Protein AF-A0A3M0KF90-F1 (afdb_monomer)

Solvent-accessible surface area (backbone atoms only — not comparable to full-atom values): 7323 Å² total; per-residue (Å²): 137,92,39,72,21,86,78,86,76,85,88,83,77,92,69,74,86,87,75,66,93,68,66,64,94,63,69,79,81,60,86,74,76,97,64,81,86,82,83,75,83,78,68,97,64,87,45,68,47,76,70,60,92,71,56,76,87,48,50,62,62,45,52,51,51,52,51,53,34,38,57,61,64,78,44,65,93,37,92,44,82,42,25,60,25,64,46,78,43,75,46,95,87,71,48,78,39,87,39,70,53,54,66,80,74,72,110

Radius of gyration: 15.98 Å; Cα contacts (8 Å, |Δi|>4): 103; chains: 1; bounding box: 30×37×44 Å

Organism: NCBI:txid333673

Foldseek 3Di:
DFAFDDDDDDDDDPDDPPPDPQADPCCPPDPDDPDPDDDDPAFPDAADDDADDDDPVQPVLVVVVVVVCVSNVVTDGDDDSHHWYWDWDQDPVRDIDTDTDCPVVVD

Mean predicted aligned error: 12.97 Å

Sequence (107 aa):
MWAFGIAAVEAEGIKKLNSLPGLSENPSAVGLLKVEEQRVPVATSTVHRRQYWTNRDAVIPIHKMICELETQGVVSKTHSPFNSPIWPVRKSDGKWRLTVDYRALNE

pLDDT: mean 74.22, std 20.45, range [32.28, 93.31]

Secondary structure (DSSP, 8-state):
----PPPP---S----GGG-TT--S-TTTTT----PPPPPPPPSS--BPPPPPPPHHHHHHHHHHHHHHHHTTSS-----S-B--B--EE-TTS-EE--B--TTT--

Structure (mmCIF, N/CA/C/O backbone):
data_AF-A0A3M0KF90-F1
#
_entry.id   AF-A0A3M0KF90-F1
#
loop_
_atom_site.group_PDB
_atom_site.id
_atom_site.type_symbol
_atom_site.label_atom_id
_atom_site.label_alt_id
_atom_site.label_comp_id
_atom_site.label_asym_id
_atom_site.label_entity_id
_atom_site.label_seq_id
_atom_site.pdbx_PDB_ins_code
_atom_site.Cartn_x
_atom_site.Cartn_y
_atom_site.Cartn_z
_atom_site.occupancy
_atom_site.B_iso_or_equiv
_atom_site.auth_seq_id
_atom_site.auth_comp_id
_atom_site.auth_asym_id
_atom_site.auth_atom_id
_atom_site.pdbx_PDB_model_num
ATOM 1 N N . MET A 1 1 ? 10.152 -3.749 13.551 1.00 33.03 1 MET A N 1
ATOM 2 C CA . MET A 1 1 ? 9.376 -4.363 12.451 1.00 33.03 1 MET A CA 1
ATOM 3 C C . MET A 1 1 ? 8.151 -3.478 12.273 1.00 33.03 1 MET A C 1
ATOM 5 O O . MET A 1 1 ? 7.382 -3.384 13.215 1.00 33.03 1 MET A O 1
ATOM 9 N N . TRP A 1 2 ? 8.065 -2.690 11.198 1.00 32.28 2 T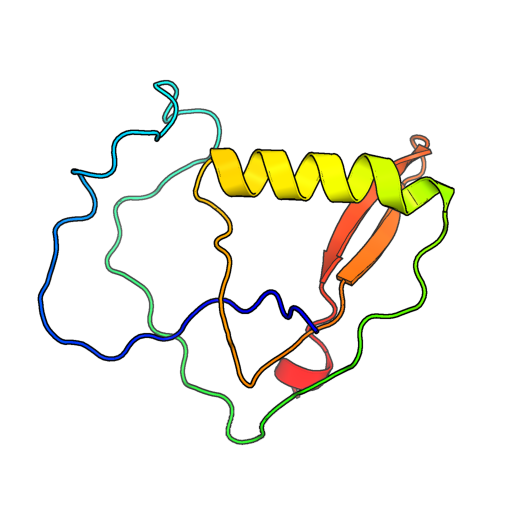RP A N 1
ATOM 10 C CA . TRP A 1 2 ? 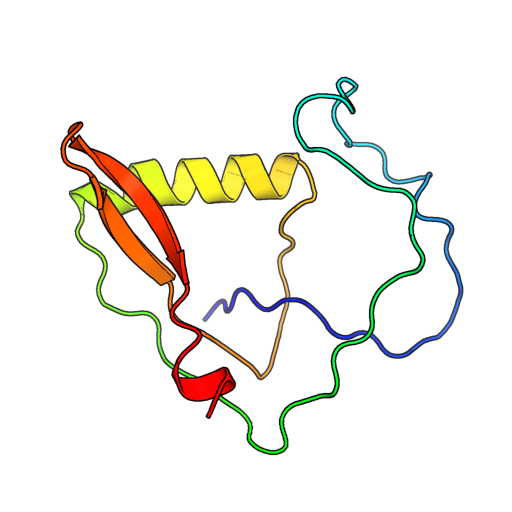7.015 -1.670 11.051 1.00 32.28 2 TRP A CA 1
ATOM 11 C C . TRP A 1 2 ? 5.760 -2.260 10.399 1.00 32.28 2 TRP A C 1
ATOM 13 O O . TRP A 1 2 ? 5.863 -2.949 9.386 1.00 32.28 2 TRP A O 1
ATOM 23 N N . ALA A 1 3 ? 4.606 -1.995 11.009 1.00 33.31 3 ALA A N 1
ATOM 24 C CA . ALA A 1 3 ? 3.273 -2.343 10.532 1.00 33.31 3 ALA A CA 1
ATOM 25 C C . ALA A 1 3 ? 2.557 -1.044 10.142 1.00 33.31 3 ALA A C 1
ATOM 27 O O . ALA A 1 3 ? 2.609 -0.072 10.891 1.00 33.31 3 ALA A O 1
ATOM 28 N N . PHE A 1 4 ? 1.912 -1.007 8.978 1.00 34.44 4 PHE A N 1
ATOM 29 C CA . PHE A 1 4 ? 1.046 0.109 8.596 1.00 34.44 4 PHE A CA 1
ATOM 30 C C . PHE A 1 4 ? -0.384 -0.269 8.990 1.00 34.44 4 PHE A C 1
ATOM 32 O O . PHE A 1 4 ? -1.048 -1.016 8.276 1.00 34.44 4 PHE A O 1
ATOM 39 N N . GLY A 1 5 ? -0.836 0.190 10.157 1.00 37.66 5 GLY A N 1
ATOM 40 C CA . GLY A 1 5 ? -2.236 0.091 10.575 1.00 37.66 5 GLY A CA 1
ATOM 41 C C . GLY A 1 5 ? -2.957 1.431 10.420 1.00 37.66 5 GLY A C 1
ATOM 42 O O . GLY A 1 5 ? -2.347 2.485 10.578 1.00 37.66 5 GLY A O 1
ATOM 43 N N . ILE A 1 6 ? -4.262 1.416 10.163 1.00 38.47 6 ILE A N 1
ATOM 44 C CA . ILE A 1 6 ? -5.113 2.573 10.470 1.00 38.47 6 ILE A CA 1
ATOM 45 C C . ILE A 1 6 ? -5.240 2.609 11.999 1.00 38.47 6 ILE A C 1
ATOM 47 O O . ILE A 1 6 ? -5.618 1.607 12.608 1.00 38.47 6 ILE A O 1
ATOM 51 N N . ALA A 1 7 ? -4.829 3.711 12.631 1.00 34.31 7 ALA A N 1
ATOM 52 C CA . ALA A 1 7 ? -4.910 3.858 14.081 1.00 34.31 7 ALA A CA 1
ATOM 53 C C . ALA A 1 7 ? -6.372 4.035 14.507 1.00 34.31 7 ALA A C 1
ATOM 55 O O . ALA A 1 7 ? -7.019 4.992 14.097 1.00 34.31 7 ALA A O 1
ATOM 56 N N . ALA A 1 8 ? -6.863 3.142 15.365 1.00 36.38 8 ALA A N 1
ATOM 57 C CA . ALA A 1 8 ? -7.960 3.467 16.263 1.00 36.38 8 ALA A CA 1
ATOM 58 C C . ALA A 1 8 ? -7.368 4.255 17.439 1.00 36.38 8 ALA A C 1
ATOM 60 O O . ALA A 1 8 ? -6.466 3.757 18.117 1.00 36.38 8 ALA A O 1
ATOM 61 N N . VAL A 1 9 ? -7.851 5.476 17.669 1.00 40.59 9 VAL A N 1
ATOM 62 C CA . VAL A 1 9 ? -7.607 6.206 18.914 1.00 40.59 9 VAL A CA 1
ATOM 63 C C . VAL A 1 9 ? -8.960 6.463 19.575 1.00 40.59 9 VAL A C 1
ATOM 65 O O . VAL A 1 9 ? -9.837 7.114 19.008 1.00 40.59 9 VAL A O 1
ATOM 68 N N . GLU A 1 10 ? -9.159 5.878 20.758 1.00 33.97 10 GLU A N 1
ATOM 69 C CA . GLU A 1 10 ? -10.200 6.324 21.679 1.00 33.97 10 GLU A CA 1
ATOM 70 C C . GLU A 1 10 ? -9.763 7.627 22.352 1.00 33.97 10 GLU A C 1
ATOM 72 O O . GLU A 1 10 ? -8.581 7.955 22.443 1.00 33.97 10 GLU A O 1
ATOM 77 N N . ALA A 1 11 ? -10.768 8.415 22.714 1.00 55.97 11 ALA A N 1
ATOM 78 C CA . ALA A 1 11 ? -10.721 9.861 22.775 1.00 55.97 11 ALA A CA 1
ATOM 79 C C . ALA A 1 11 ? -10.152 10.412 24.081 1.00 55.97 11 ALA A C 1
ATOM 81 O O . ALA A 1 11 ? -10.676 10.092 25.137 1.00 55.97 11 ALA A O 1
ATOM 82 N N . GLU A 1 12 ? -9.256 11.395 23.967 1.00 41.41 12 GLU A N 1
ATOM 83 C CA . GLU A 1 12 ? -9.274 12.595 24.808 1.00 41.41 12 GLU A CA 1
ATOM 84 C C . GLU A 1 12 ? -8.841 13.813 23.972 1.00 41.41 12 GLU A C 1
ATOM 86 O O . GLU A 1 12 ? -7.699 13.925 23.528 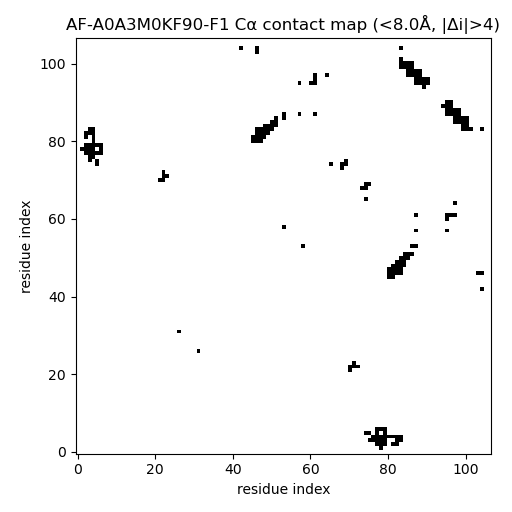1.00 41.41 12 GLU A O 1
ATOM 91 N N . GLY A 1 13 ? -9.780 14.736 23.744 1.00 37.19 13 GLY A N 1
ATOM 92 C CA . GLY A 1 13 ? -9.517 16.049 23.151 1.00 37.19 13 GLY A CA 1
ATOM 93 C C . GLY A 1 13 ? -9.780 16.138 21.648 1.00 37.19 13 GLY A C 1
ATOM 94 O O . GLY A 1 13 ? -8.925 15.831 20.822 1.00 37.19 13 GLY A O 1
ATOM 95 N N . ILE A 1 14 ? -10.953 16.663 21.287 1.00 45.62 14 ILE A N 1
ATOM 96 C CA . ILE A 1 14 ? -11.292 17.079 19.921 1.00 45.62 14 ILE A CA 1
ATOM 97 C C . ILE A 1 14 ? -10.318 18.189 19.501 1.00 45.62 14 ILE A C 1
ATOM 99 O O . ILE A 1 14 ? -10.520 19.367 19.802 1.00 45.62 14 IL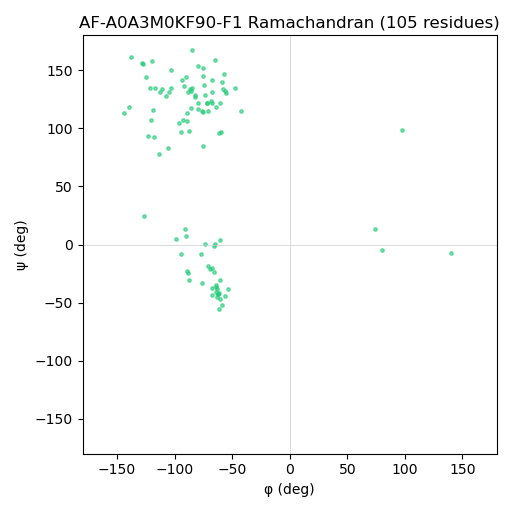E A O 1
ATOM 103 N N . LYS A 1 15 ? -9.246 17.829 18.794 1.00 46.88 15 LYS A N 1
ATOM 104 C CA . LYS A 1 15 ? -8.440 18.787 18.038 1.00 46.88 15 LYS A CA 1
ATOM 105 C C . LYS A 1 15 ? -8.978 18.822 16.617 1.00 46.88 15 LYS A C 1
ATOM 107 O O . LYS A 1 15 ? -8.815 17.890 15.840 1.00 46.88 15 LYS A O 1
ATOM 112 N N . LYS A 1 16 ? -9.659 19.926 16.318 1.00 43.59 16 LYS A N 1
ATOM 113 C CA . LYS A 1 16 ? -10.125 20.338 14.992 1.00 43.59 16 LYS A CA 1
ATOM 114 C C . LYS A 1 16 ? -9.011 20.062 13.966 1.00 43.59 16 LYS A C 1
ATOM 116 O O . LYS A 1 16 ? -7.963 20.695 14.037 1.00 43.59 16 LYS A O 1
ATOM 121 N N . LEU A 1 17 ? -9.244 19.151 13.017 1.00 48.34 17 LEU A N 1
ATOM 122 C CA . LEU A 1 17 ? -8.276 18.669 12.006 1.00 48.34 17 LEU A CA 1
ATOM 123 C C . LEU A 1 17 ? -7.723 19.755 11.053 1.00 48.34 17 LEU A C 1
ATOM 125 O O . LEU A 1 17 ? -6.946 19.467 10.150 1.00 48.34 17 LEU A O 1
ATOM 129 N N . ASN A 1 18 ? -8.082 21.021 11.261 1.00 44.03 18 ASN A N 1
ATOM 130 C CA . ASN A 1 18 ? -7.784 22.138 10.368 1.00 44.03 18 ASN A CA 1
ATOM 131 C C . ASN A 1 18 ? -6.461 22.860 10.695 1.00 44.03 18 ASN A C 1
ATOM 133 O O . ASN A 1 18 ? -6.263 23.974 10.220 1.00 44.03 18 ASN A O 1
ATOM 137 N N . SER A 1 19 ? -5.581 22.295 11.530 1.00 42.50 19 SER A N 1
ATOM 138 C CA . SER A 1 19 ? -4.338 22.966 11.957 1.00 42.50 19 SER A CA 1
ATOM 139 C C . SER A 1 19 ? -3.059 22.151 11.735 1.00 42.50 19 SER A C 1
ATOM 141 O O . SER A 1 19 ? -2.080 22.364 12.449 1.00 42.50 19 SER A O 1
ATOM 143 N N . LEU A 1 20 ? -3.046 21.204 10.792 1.00 47.00 20 LEU A N 1
ATOM 144 C CA . LEU A 1 20 ? -1.821 20.491 10.413 1.00 47.00 20 LEU A CA 1
ATOM 145 C C . LEU A 1 20 ? -1.100 21.257 9.286 1.00 47.00 20 LEU A C 1
ATOM 147 O O . LEU A 1 20 ? -1.639 21.336 8.179 1.00 47.00 20 LEU A O 1
ATOM 151 N N . PRO A 1 21 ? 0.097 21.831 9.523 1.00 40.88 21 PRO A N 1
ATOM 152 C CA . PRO A 1 21 ? 0.872 22.470 8.470 1.00 40.88 21 PRO A CA 1
ATOM 153 C C . PRO A 1 21 ? 1.527 21.373 7.622 1.00 40.88 21 PRO A C 1
ATOM 155 O O . PRO A 1 21 ? 2.347 20.605 8.121 1.00 40.88 21 PRO A O 1
ATOM 158 N N . GLY A 1 22 ? 1.127 21.268 6.354 1.00 44.47 22 GLY A N 1
ATOM 159 C CA . GLY A 1 22 ? 1.662 20.271 5.418 1.00 44.47 22 GLY A CA 1
ATOM 160 C C . GLY A 1 22 ? 0.633 19.636 4.482 1.00 44.47 22 GLY A C 1
ATOM 161 O O . GLY A 1 22 ? 1.028 18.936 3.555 1.00 44.47 22 GLY A O 1
ATOM 162 N N . LEU A 1 23 ? -0.667 19.896 4.671 1.00 43.81 23 LEU A N 1
ATOM 163 C CA . LEU A 1 23 ? -1.677 19.512 3.683 1.00 43.81 23 LEU A CA 1
ATOM 164 C C . LEU A 1 23 ? -1.484 20.343 2.406 1.00 43.81 23 LEU A C 1
ATOM 166 O O . LEU A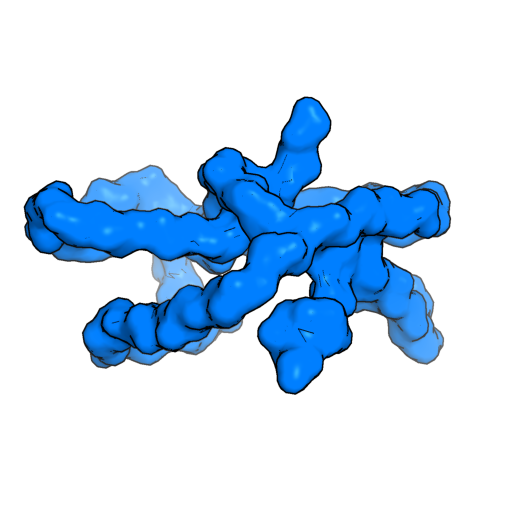 1 23 ? -1.523 21.570 2.443 1.00 43.81 23 LEU A O 1
ATOM 170 N N . SER A 1 24 ? -1.264 19.659 1.284 1.00 47.59 24 SER A N 1
ATOM 171 C CA . SER A 1 24 ? -1.162 20.250 -0.053 1.00 47.59 24 SER A CA 1
ATOM 172 C C . SER A 1 24 ? -2.303 21.239 -0.333 1.00 47.59 24 SER A C 1
ATOM 174 O O . SER A 1 24 ? -3.471 20.928 -0.106 1.00 47.59 24 SER A O 1
ATOM 176 N N . GLU A 1 25 ? -1.969 22.406 -0.894 1.00 49.34 25 GLU A N 1
ATOM 177 C CA . GLU A 1 25 ? -2.905 23.495 -1.230 1.00 49.34 25 GLU A CA 1
ATOM 178 C C . GLU A 1 25 ? -3.940 23.142 -2.319 1.00 49.34 25 GLU A C 1
ATOM 180 O O . GLU A 1 25 ? -4.786 23.966 -2.657 1.00 49.34 25 GLU A O 1
ATOM 185 N N . ASN A 1 26 ? -3.921 21.916 -2.857 1.00 48.75 26 ASN A N 1
ATOM 186 C CA . ASN A 1 26 ? -4.914 21.420 -3.809 1.00 48.75 26 ASN A CA 1
ATOM 187 C C . ASN A 1 26 ? -5.877 20.416 -3.143 1.00 48.75 26 ASN A C 1
ATOM 189 O O . ASN A 1 26 ? -5.726 19.206 -3.331 1.00 48.75 26 ASN A O 1
ATOM 193 N N . PRO A 1 27 ? -6.931 20.877 -2.438 1.00 49.09 27 PRO A N 1
ATOM 194 C CA . PRO A 1 27 ? -7.948 20.007 -1.833 1.00 49.09 27 PRO A CA 1
ATOM 195 C C . PRO A 1 27 ? -8.811 19.238 -2.858 1.00 49.09 27 PRO A C 1
ATOM 197 O O . PRO A 1 27 ? -9.690 18.477 -2.469 1.00 49.09 27 PRO A O 1
ATOM 200 N N . SER A 1 28 ? -8.592 19.434 -4.166 1.00 53.19 28 SER A N 1
ATOM 201 C CA . SER A 1 28 ? -9.409 18.881 -5.258 1.00 53.19 28 SER A CA 1
ATOM 202 C C . SER A 1 28 ? -8.900 17.558 -5.858 1.00 53.19 28 SER A C 1
ATOM 204 O O . SER A 1 28 ? -9.602 16.984 -6.689 1.00 53.19 28 SER A O 1
ATOM 206 N N . ALA A 1 29 ? -7.704 17.066 -5.511 1.00 53.06 29 ALA A N 1
ATOM 207 C CA . ALA A 1 29 ? -7.159 15.840 -6.124 1.00 53.06 29 ALA A CA 1
ATOM 208 C C . ALA A 1 29 ? -7.589 14.548 -5.403 1.00 53.06 29 ALA A C 1
ATOM 210 O O . ALA A 1 29 ? -7.743 13.502 -6.032 1.00 53.06 29 ALA A O 1
ATOM 211 N N . VAL A 1 30 ? -7.814 14.629 -4.092 1.00 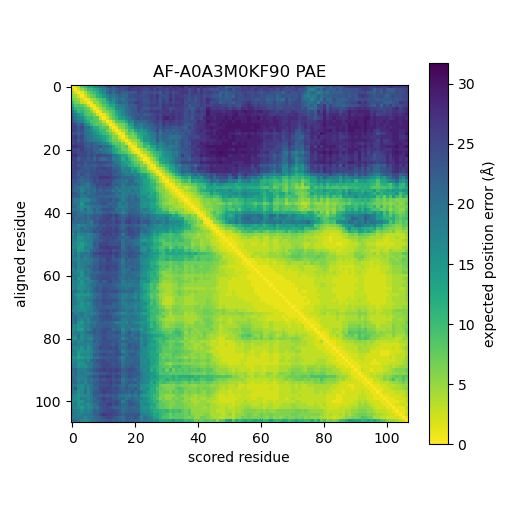59.53 30 VAL A N 1
ATOM 212 C CA . VAL A 1 30 ? -8.322 13.539 -3.254 1.00 59.53 30 VAL A CA 1
ATOM 213 C C . VAL A 1 30 ? -9.618 14.058 -2.658 1.00 59.53 30 VAL A C 1
ATOM 215 O O . VAL A 1 30 ? -9.588 14.979 -1.851 1.00 59.53 30 VAL A O 1
ATOM 218 N N . GLY A 1 31 ? -10.763 13.559 -3.127 1.00 69.69 31 GLY A N 1
ATOM 219 C CA . GLY A 1 31 ? -12.072 14.064 -2.712 1.00 69.69 31 GLY A CA 1
ATOM 220 C C . GLY A 1 31 ? -12.273 13.915 -1.205 1.00 69.69 31 GLY A C 1
ATOM 221 O O . GLY A 1 31 ? -12.642 12.843 -0.735 1.00 69.69 31 GLY A O 1
ATOM 222 N N . LEU A 1 32 ? -12.021 14.981 -0.446 1.00 74.06 32 LEU A N 1
ATOM 223 C CA . LEU A 1 32 ? -12.231 15.005 0.995 1.00 74.06 32 LEU A CA 1
ATOM 224 C C . LEU A 1 32 ? -13.660 15.468 1.280 1.00 74.06 32 LEU A C 1
ATOM 226 O O . LEU A 1 32 ? -13.983 16.651 1.149 1.00 74.06 32 LEU A O 1
ATOM 230 N N . LEU A 1 33 ? -14.518 14.537 1.692 1.00 77.19 33 LEU A N 1
ATOM 231 C CA . LEU A 1 33 ? -15.840 14.878 2.203 1.00 77.19 33 LEU A CA 1
ATOM 232 C C . LEU A 1 33 ? -15.725 15.266 3.681 1.00 77.19 33 LEU A C 1
ATOM 234 O O . LEU A 1 33 ? -15.194 14.509 4.491 1.00 77.19 33 LEU A O 1
ATOM 238 N N . LYS A 1 34 ? -16.243 16.444 4.043 1.00 76.38 34 LYS A N 1
ATOM 239 C CA . LYS A 1 34 ? -16.341 16.886 5.441 1.00 76.38 34 LYS A CA 1
ATOM 240 C C . LYS A 1 34 ? -17.494 16.146 6.128 1.00 76.38 34 LYS A C 1
ATOM 242 O O . LYS A 1 34 ? -18.610 16.655 6.166 1.00 76.38 34 LYS A O 1
ATOM 247 N N . VAL A 1 35 ? -17.223 14.944 6.626 1.00 78.69 35 VAL A N 1
ATOM 248 C CA . VAL A 1 35 ? -18.138 14.117 7.429 1.00 78.69 35 VAL A CA 1
ATOM 249 C C . VAL A 1 35 ? -17.518 13.852 8.804 1.00 78.69 35 VAL A C 1
ATOM 251 O O . VAL A 1 35 ? -16.303 13.986 8.964 1.00 78.69 35 VAL A O 1
ATOM 254 N N . GLU A 1 36 ? -18.342 13.532 9.804 1.00 79.62 36 GLU A N 1
ATOM 255 C CA . GLU A 1 36 ? -17.839 13.061 11.099 1.00 79.62 36 GLU A CA 1
ATOM 256 C C . GLU A 1 36 ? -16.968 11.811 10.927 1.00 79.62 36 GLU A C 1
ATOM 258 O O . GLU A 1 36 ? -17.190 10.992 10.033 1.00 79.62 36 GLU A O 1
ATOM 263 N N . GLU A 1 37 ? -15.959 11.676 11.787 1.00 82.06 37 GLU A N 1
ATOM 264 C CA . GLU A 1 37 ? -15.036 10.546 11.754 1.00 82.06 37 GLU A CA 1
ATOM 265 C C . GLU A 1 37 ? -15.786 9.226 11.970 1.00 82.06 37 GLU A C 1
ATOM 267 O O . GLU A 1 37 ? -16.443 9.013 12.991 1.00 82.06 37 GLU A O 1
ATOM 272 N N . GLN A 1 38 ? -15.672 8.320 11.001 1.00 82.38 38 GLN A N 1
ATOM 273 C CA . GLN A 1 38 ? -16.327 7.024 11.068 1.00 82.38 38 GLN A CA 1
ATOM 274 C C . GLN A 1 38 ? -15.532 6.064 11.959 1.00 82.38 38 GLN A C 1
ATOM 276 O O . GLN A 1 38 ? -14.426 5.648 11.617 1.00 82.38 38 GLN A O 1
ATOM 281 N N . ARG A 1 39 ? -16.140 5.637 13.070 1.00 80.50 39 ARG A N 1
ATOM 282 C CA . ARG A 1 39 ? -15.619 4.546 13.904 1.00 80.50 39 ARG A CA 1
ATOM 283 C C . ARG A 1 39 ? -16.098 3.204 13.363 1.00 80.50 39 ARG A C 1
ATOM 285 O O . ARG A 1 39 ? -17.296 2.932 13.342 1.00 80.50 39 ARG A O 1
ATOM 292 N N . VAL A 1 40 ? -15.165 2.361 12.935 1.00 79.19 40 VAL A N 1
ATOM 293 C CA . VAL A 1 40 ? -15.463 0.979 12.538 1.00 79.19 40 VAL A CA 1
ATOM 294 C C . VAL A 1 40 ? -15.440 0.096 13.794 1.00 79.19 40 VAL A C 1
ATOM 296 O O . VAL A 1 40 ? -14.492 0.214 14.575 1.00 79.19 40 VAL A O 1
ATOM 299 N N . PRO A 1 41 ? -16.444 -0.774 14.023 1.00 78.81 41 PRO A N 1
ATOM 300 C CA . PRO A 1 41 ? -16.415 -1.730 15.126 1.00 78.81 41 PRO A CA 1
ATOM 301 C C . PRO A 1 41 ? -15.147 -2.586 15.064 1.00 78.81 41 PRO A C 1
ATOM 303 O O . PRO A 1 41 ? -14.804 -3.119 14.009 1.00 78.81 41 PRO A O 1
ATOM 306 N N . VAL A 1 42 ? -14.435 -2.700 16.185 1.00 70.69 42 VAL A N 1
ATOM 307 C CA . VAL A 1 42 ? -13.187 -3.469 16.244 1.00 70.69 42 VAL A CA 1
ATOM 308 C C . VAL A 1 42 ? -13.501 -4.955 16.067 1.00 70.69 42 VAL A C 1
ATOM 310 O O . VAL A 1 42 ? -14.386 -5.488 16.737 1.00 70.69 42 VAL A O 1
ATOM 313 N N . ALA A 1 43 ? -12.770 -5.623 15.171 1.00 69.25 43 ALA A N 1
ATOM 314 C CA . ALA A 1 43 ? -12.894 -7.062 14.963 1.00 69.25 43 ALA A CA 1
ATOM 315 C C . ALA A 1 43 ? -12.608 -7.828 16.267 1.00 69.25 43 ALA A C 1
ATOM 317 O O . ALA A 1 43 ? -11.684 -7.494 17.010 1.00 69.25 43 ALA A O 1
ATOM 318 N N . THR A 1 44 ? -13.384 -8.880 16.540 1.00 68.00 44 THR A N 1
ATOM 319 C CA . THR A 1 44 ? -13.262 -9.686 17.770 1.00 68.00 44 THR A CA 1
ATOM 320 C C . THR A 1 44 ? -11.947 -10.474 17.835 1.00 68.00 44 THR A C 1
ATOM 322 O O . THR A 1 44 ? -11.519 -10.870 18.917 1.00 68.00 44 THR A O 1
ATOM 325 N N . SER A 1 45 ? -11.284 -10.691 16.695 1.00 74.00 45 SER A N 1
ATOM 326 C CA . SER A 1 45 ? -10.007 -11.399 16.605 1.00 74.00 45 SER A CA 1
ATOM 327 C C . SER A 1 45 ? -8.890 -10.486 16.084 1.00 74.00 45 SER A C 1
ATOM 329 O O . SER A 1 45 ? -9.048 -9.742 15.115 1.00 74.00 45 SER A O 1
ATOM 331 N N . THR A 1 46 ? -7.725 -10.531 16.738 1.00 77.44 46 THR A N 1
ATOM 332 C CA . THR A 1 46 ? -6.545 -9.776 16.298 1.00 77.44 46 THR A CA 1
ATOM 333 C C . THR A 1 46 ? -5.917 -10.448 15.083 1.00 77.44 46 THR A C 1
ATOM 335 O O . THR A 1 46 ? -5.351 -11.538 15.180 1.00 77.44 46 THR A O 1
ATOM 338 N N . VAL A 1 47 ? -5.947 -9.769 13.938 1.00 80.94 47 VAL A N 1
ATOM 339 C CA . VAL A 1 47 ? -5.309 -10.237 12.702 1.00 80.94 47 VAL A CA 1
ATOM 340 C C . VAL A 1 47 ? -3.928 -9.605 12.569 1.00 80.94 47 VAL A C 1
ATOM 342 O O . VAL A 1 47 ? -3.794 -8.436 12.206 1.00 80.94 47 VAL A O 1
ATOM 345 N N . HIS A 1 48 ? -2.885 -10.390 12.838 1.00 87.25 48 HIS A N 1
ATOM 346 C CA . HIS A 1 48 ? -1.496 -9.980 12.638 1.00 87.25 48 HIS A CA 1
ATOM 347 C C . HIS A 1 48 ? -0.808 -10.883 11.610 1.00 87.25 48 HIS A C 1
ATOM 349 O O . HIS A 1 48 ? -0.273 -11.947 11.930 1.00 87.25 48 HIS A O 1
ATOM 355 N N . ARG A 1 49 ? -0.831 -10.472 10.341 1.00 87.25 49 ARG A N 1
ATOM 356 C CA . ARG A 1 49 ? -0.219 -11.216 9.235 1.00 87.25 49 ARG A CA 1
ATOM 357 C C . ARG A 1 49 ? 1.100 -10.579 8.834 1.00 87.25 49 ARG A C 1
ATOM 359 O O . ARG A 1 49 ? 1.188 -9.370 8.668 1.00 87.25 49 ARG A O 1
ATOM 366 N N . ARG A 1 50 ? 2.141 -11.390 8.644 1.00 89.88 50 ARG A N 1
ATOM 367 C CA . ARG A 1 50 ? 3.438 -10.899 8.162 1.00 89.88 50 ARG A CA 1
ATOM 368 C C . ARG A 1 50 ? 3.320 -10.422 6.712 1.00 89.88 50 ARG A C 1
ATOM 370 O O . ARG A 1 50 ? 2.663 -11.067 5.902 1.00 89.88 50 ARG A O 1
ATOM 377 N N . GLN A 1 51 ? 4.019 -9.334 6.389 1.00 92.38 51 GLN A N 1
ATOM 378 C CA . GLN A 1 51 ? 4.164 -8.853 5.016 1.00 92.38 51 GLN A CA 1
ATOM 379 C C . GLN A 1 51 ? 4.745 -9.948 4.109 1.00 92.38 51 GLN A C 1
ATOM 381 O O . GLN A 1 51 ? 5.755 -10.573 4.447 1.00 92.38 51 GLN A O 1
ATOM 386 N N . TYR A 1 52 ? 4.118 -10.151 2.951 1.00 89.88 52 TYR A N 1
ATOM 387 C CA . TYR A 1 52 ? 4.604 -11.081 1.939 1.00 89.88 52 TYR A CA 1
ATOM 388 C C . TYR A 1 52 ? 5.947 -10.652 1.363 1.00 89.88 52 TYR A C 1
ATOM 390 O O . TYR A 1 52 ? 6.316 -9.476 1.387 1.00 89.88 52 TYR A O 1
ATOM 398 N N . TRP A 1 53 ? 6.653 -11.622 0.783 1.00 88.06 53 TRP A N 1
ATOM 399 C CA . TRP A 1 53 ? 7.807 -11.315 -0.041 1.00 88.06 53 TRP A CA 1
ATOM 400 C C . TRP A 1 53 ? 7.366 -10.528 -1.276 1.00 88.06 53 TRP A C 1
ATOM 402 O O . TRP A 1 53 ? 6.601 -11.023 -2.104 1.00 88.06 53 TRP A O 1
ATOM 412 N N . THR A 1 54 ? 7.865 -9.304 -1.402 1.00 87.19 54 THR A N 1
ATOM 413 C CA . THR A 1 54 ? 7.510 -8.415 -2.508 1.00 87.19 54 THR A CA 1
ATOM 414 C C . THR A 1 54 ? 8.490 -8.582 -3.666 1.00 87.19 54 THR A C 1
ATOM 416 O O . THR A 1 54 ? 9.704 -8.638 -3.470 1.00 87.19 54 THR A O 1
ATOM 419 N N . ASN A 1 55 ? 7.968 -8.636 -4.894 1.00 87.19 55 ASN A N 1
ATOM 420 C CA . ASN A 1 55 ? 8.787 -8.622 -6.106 1.00 87.19 55 ASN A CA 1
ATOM 421 C C . ASN A 1 55 ? 9.655 -7.349 -6.142 1.00 87.19 55 ASN A C 1
ATOM 423 O O . ASN A 1 55 ? 9.144 -6.255 -5.909 1.00 87.19 55 ASN A O 1
ATOM 427 N N . ARG A 1 56 ? 10.948 -7.485 -6.466 1.00 88.88 56 ARG A N 1
ATOM 428 C CA . ARG A 1 56 ? 11.907 -6.369 -6.538 1.00 88.88 56 ARG A CA 1
ATOM 429 C C . ARG A 1 56 ? 11.425 -5.236 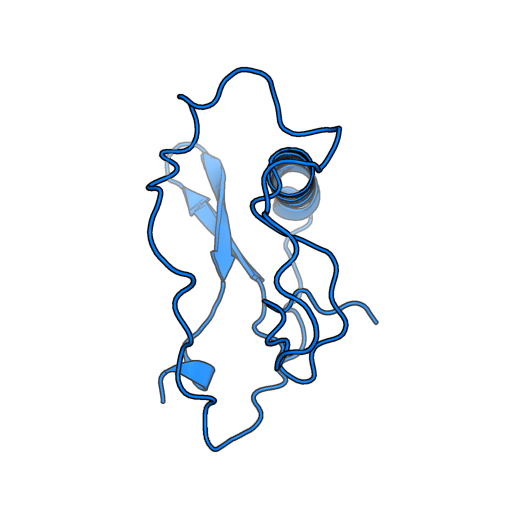-7.449 1.00 88.88 56 ARG A C 1
ATOM 431 O O . ARG A 1 56 ? 11.544 -4.075 -7.067 1.00 88.88 56 ARG A O 1
ATOM 438 N N . ASP A 1 57 ? 10.791 -5.573 -8.569 1.00 90.69 57 ASP A N 1
ATOM 439 C CA . ASP A 1 57 ? 10.276 -4.600 -9.540 1.00 90.69 57 ASP A CA 1
ATOM 440 C C . ASP A 1 57 ? 9.082 -3.799 -8.999 1.00 90.69 57 ASP A C 1
ATOM 442 O O . ASP A 1 57 ? 8.784 -2.708 -9.485 1.00 90.69 57 ASP A O 1
ATOM 446 N N . ALA A 1 58 ? 8.394 -4.331 -7.984 1.00 89.62 58 ALA A N 1
ATOM 447 C CA . ALA A 1 58 ? 7.273 -3.673 -7.326 1.00 89.62 58 ALA A CA 1
ATOM 448 C C . ALA A 1 58 ? 7.716 -2.782 -6.158 1.00 89.62 58 ALA A C 1
ATOM 450 O O . ALA A 1 58 ? 7.006 -1.841 -5.821 1.00 89.62 58 ALA A O 1
ATOM 451 N N . VAL A 1 59 ? 8.875 -3.038 -5.537 1.00 91.12 59 VAL A N 1
ATOM 452 C CA . VAL A 1 59 ? 9.300 -2.339 -4.308 1.00 91.12 59 VAL A CA 1
ATOM 453 C C . VAL A 1 59 ? 9.397 -0.829 -4.520 1.00 91.12 59 VAL A C 1
ATOM 455 O O . VAL A 1 59 ? 8.796 -0.065 -3.769 1.00 91.12 59 VAL A O 1
ATOM 458 N N . ILE A 1 60 ? 10.117 -0.400 -5.558 1.00 92.50 60 ILE A N 1
ATOM 459 C CA . ILE A 1 60 ? 10.352 1.020 -5.853 1.00 92.50 60 ILE A CA 1
ATOM 460 C C . ILE A 1 60 ? 9.038 1.774 -6.129 1.00 92.50 60 ILE A C 1
ATOM 462 O O . ILE A 1 60 ? 8.770 2.761 -5.437 1.00 92.50 60 ILE A O 1
ATOM 466 N N . PRO A 1 61 ? 8.190 1.351 -7.091 1.00 92.56 61 PRO A N 1
ATOM 467 C CA . PRO A 1 61 ? 6.957 2.076 -7.388 1.00 92.56 61 PRO A CA 1
ATOM 468 C C . PRO A 1 61 ? 5.977 2.065 -6.212 1.00 92.56 61 PRO A C 1
ATOM 470 O O . PRO A 1 61 ? 5.342 3.083 -5.950 1.00 92.56 61 PRO A O 1
ATOM 473 N N . ILE A 1 62 ? 5.888 0.965 -5.461 1.00 92.44 62 ILE A N 1
ATOM 474 C CA . ILE A 1 62 ? 5.004 0.878 -4.294 1.00 92.44 62 ILE A CA 1
ATOM 475 C C . ILE A 1 62 ? 5.470 1.808 -3.174 1.00 92.44 62 ILE A C 1
ATOM 477 O O . ILE A 1 62 ? 4.654 2.526 -2.601 1.00 92.44 62 ILE A O 1
ATOM 481 N N . HIS A 1 63 ? 6.773 1.856 -2.892 1.00 91.19 63 HIS A N 1
ATOM 482 C CA . HIS A 1 63 ? 7.311 2.765 -1.882 1.00 91.19 63 HIS A CA 1
ATOM 483 C C . HIS A 1 63 ? 7.080 4.235 -2.258 1.00 91.19 63 HIS A C 1
ATOM 485 O O . HIS A 1 63 ? 6.746 5.050 -1.399 1.00 91.19 63 HIS A O 1
ATOM 491 N N . LYS A 1 64 ? 7.200 4.574 -3.550 1.00 93.31 64 LYS A N 1
ATOM 492 C CA . LYS A 1 64 ? 6.873 5.914 -4.051 1.00 93.31 64 LYS A CA 1
ATOM 493 C C . LYS A 1 64 ? 5.404 6.270 -3.792 1.00 93.31 64 LYS A C 1
ATOM 495 O O . LYS A 1 64 ? 5.140 7.334 -3.244 1.00 93.31 64 LYS A O 1
ATOM 500 N N . MET A 1 65 ? 4.473 5.366 -4.102 1.00 92.38 65 MET A N 1
ATOM 501 C CA . MET A 1 65 ? 3.040 5.578 -3.848 1.00 92.38 65 MET A CA 1
ATOM 502 C C . MET A 1 65 ? 2.731 5.755 -2.354 1.00 92.38 65 MET A C 1
ATOM 504 O O . MET A 1 65 ? 1.951 6.630 -1.995 1.00 92.38 65 MET A O 1
ATOM 508 N N . ILE A 1 66 ? 3.350 4.959 -1.474 1.00 90.94 66 ILE A N 1
ATOM 509 C CA . ILE A 1 66 ? 3.162 5.092 -0.019 1.00 90.94 66 ILE A CA 1
ATOM 510 C C . ILE A 1 66 ? 3.646 6.465 0.465 1.00 90.94 66 ILE A C 1
ATOM 512 O O . ILE A 1 66 ? 2.953 7.108 1.245 1.00 90.94 66 ILE A O 1
ATOM 516 N N . CYS A 1 67 ? 4.790 6.941 -0.033 1.00 91.12 67 CYS A N 1
ATOM 517 C CA . CYS A 1 67 ? 5.330 8.260 0.309 1.00 91.12 67 CYS A CA 1
ATO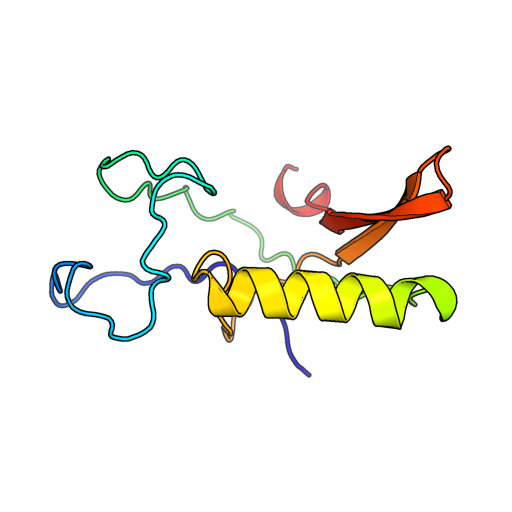M 518 C C . CYS A 1 67 ? 4.415 9.407 -0.163 1.00 91.12 67 CYS A C 1
ATOM 520 O O . CYS A 1 67 ? 4.185 10.371 0.567 1.00 91.12 67 CYS A O 1
ATOM 522 N N . GLU A 1 68 ? 3.845 9.290 -1.366 1.00 90.56 68 GLU A N 1
ATOM 523 C CA . GLU A 1 68 ? 2.870 10.256 -1.889 1.00 90.56 68 GLU A CA 1
ATOM 524 C C . GLU A 1 68 ? 1.600 10.300 -1.024 1.00 90.56 68 GLU A C 1
ATOM 526 O O . GLU A 1 68 ? 1.126 11.386 -0.694 1.00 90.56 68 GLU A O 1
ATOM 531 N N . LEU A 1 69 ? 1.087 9.139 -0.602 1.00 88.25 69 LEU A N 1
ATOM 532 C CA . LEU A 1 69 ? -0.069 9.042 0.297 1.00 88.25 69 LEU A CA 1
ATOM 533 C C . LEU A 1 69 ? 0.231 9.573 1.705 1.00 88.25 69 LEU A C 1
ATOM 535 O O . LEU A 1 69 ? -0.634 10.210 2.306 1.00 88.25 69 LEU A O 1
ATOM 539 N N . GLU A 1 70 ? 1.442 9.340 2.218 1.00 88.62 70 GLU A N 1
ATOM 540 C CA . GLU A 1 70 ? 1.905 9.896 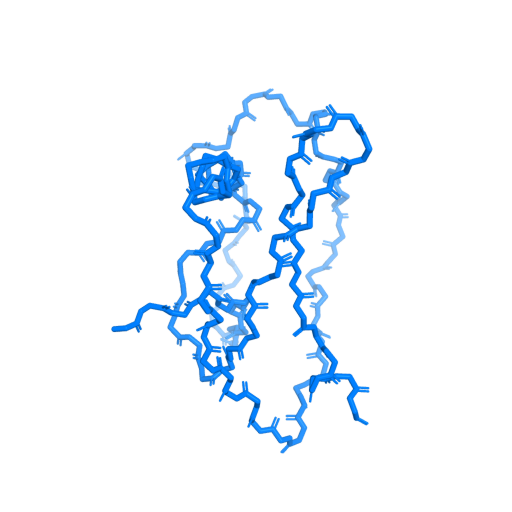3.494 1.00 88.62 70 GLU A CA 1
ATOM 541 C C . GLU A 1 70 ? 1.969 11.428 3.426 1.00 88.62 70 GLU A C 1
ATOM 543 O O . GLU A 1 70 ? 1.447 12.112 4.302 1.00 88.62 70 GLU A O 1
ATOM 548 N N . THR A 1 71 ? 2.516 11.976 2.337 1.00 87.06 71 THR A N 1
ATOM 549 C CA . THR A 1 71 ? 2.600 13.430 2.109 1.00 87.06 71 THR A CA 1
ATOM 550 C C . THR A 1 71 ? 1.217 14.074 1.982 1.00 87.06 71 THR A C 1
ATOM 552 O O . THR A 1 71 ? 1.006 15.198 2.428 1.00 87.06 71 THR A O 1
ATOM 555 N N . GLN A 1 72 ? 0.252 13.365 1.391 1.00 86.06 72 GLN A N 1
ATOM 556 C CA . GLN A 1 72 ? -1.136 13.823 1.278 1.00 86.06 72 GLN A CA 1
ATOM 557 C C . GLN A 1 72 ? -1.935 13.674 2.585 1.00 86.06 72 GLN A C 1
ATOM 559 O O . GLN A 1 72 ? -3.069 14.143 2.653 1.00 86.06 72 GLN A O 1
ATOM 564 N N . GLY A 1 73 ? -1.382 13.017 3.610 1.00 84.81 73 GLY A N 1
ATOM 565 C CA . GLY A 1 73 ? -2.077 12.745 4.869 1.00 84.81 73 GLY A CA 1
ATOM 566 C C . GLY A 1 73 ? -3.140 11.644 4.780 1.00 84.81 73 GLY A C 1
ATOM 567 O O . GLY A 1 73 ? -3.944 11.503 5.697 1.00 84.81 73 GLY A O 1
ATOM 568 N N . VAL A 1 74 ? -3.155 10.857 3.697 1.00 86.88 74 VAL A N 1
ATOM 569 C CA . VAL A 1 74 ? -4.079 9.719 3.525 1.00 86.88 74 VAL A CA 1
ATOM 570 C C . VAL A 1 74 ? -3.630 8.519 4.363 1.00 86.88 74 VAL A C 1
ATOM 572 O O . VAL A 1 74 ? -4.456 7.750 4.850 1.00 86.88 74 VAL A O 1
ATOM 575 N N . VAL A 1 75 ? -2.316 8.352 4.537 1.00 87.94 75 VAL A N 1
ATOM 576 C CA . VAL A 1 75 ? -1.710 7.291 5.352 1.00 87.94 75 VAL A CA 1
ATOM 577 C C . VAL A 1 75 ? -0.792 7.921 6.393 1.00 87.94 75 VAL A C 1
ATOM 579 O O . VAL A 1 75 ? -0.103 8.897 6.112 1.00 87.94 75 VAL A O 1
ATOM 582 N N . SER A 1 76 ? -0.742 7.340 7.589 1.00 87.50 76 SER A N 1
ATOM 583 C CA . SER A 1 76 ? 0.185 7.728 8.651 1.00 87.50 76 SER A CA 1
ATOM 584 C C . SER A 1 76 ? 0.938 6.512 9.191 1.00 87.50 76 SER A C 1
ATOM 586 O O . SER A 1 76 ? 0.501 5.365 9.067 1.00 87.50 76 SER A O 1
ATOM 588 N N . LYS A 1 77 ? 2.113 6.751 9.780 1.00 87.19 77 LYS A N 1
ATOM 589 C CA . LYS A 1 77 ? 2.869 5.718 10.497 1.00 87.19 77 LYS A CA 1
ATOM 590 C C . LYS A 1 77 ? 2.182 5.428 11.831 1.00 87.19 77 LYS A C 1
ATOM 592 O O . LYS A 1 77 ? 1.929 6.349 12.603 1.00 87.19 77 LYS A O 1
ATOM 597 N N . THR A 1 78 ? 1.922 4.158 12.124 1.00 86.50 78 THR A N 1
ATOM 598 C CA . THR A 1 78 ? 1.235 3.733 13.353 1.00 86.50 78 THR A CA 1
ATOM 599 C C . THR A 1 78 ? 1.902 2.498 13.955 1.00 86.50 78 THR A C 1
ATOM 601 O O . THR A 1 78 ? 2.658 1.791 13.290 1.00 86.50 78 THR A O 1
ATOM 604 N N . HIS A 1 79 ? 1.641 2.234 15.235 1.00 87.19 79 HIS A N 1
ATOM 605 C CA . HIS A 1 79 ? 2.043 0.997 15.903 1.00 87.19 79 HIS A CA 1
ATOM 606 C C . HIS A 1 79 ? 0.786 0.207 16.280 1.00 87.19 79 HIS A C 1
ATOM 608 O O . HIS A 1 79 ? 0.320 0.257 17.418 1.00 87.19 79 HIS A O 1
ATOM 614 N N . SER A 1 80 ? 0.197 -0.465 15.289 1.00 84.50 80 SER A N 1
ATOM 615 C CA . SER A 1 80 ? -1.056 -1.206 15.453 1.00 84.50 80 SER A CA 1
ATOM 616 C C . SER A 1 80 ? -0.811 -2.683 15.792 1.00 84.50 80 SER A C 1
ATOM 618 O O . SER A 1 80 ? 0.087 -3.297 15.207 1.00 84.50 80 SER A O 1
ATOM 620 N N . PRO A 1 81 ? -1.617 -3.291 16.684 1.00 84.75 81 PRO A N 1
ATOM 621 C CA . PRO A 1 81 ? -1.622 -4.743 16.866 1.00 84.75 81 PRO A CA 1
ATOM 622 C C . PRO A 1 81 ? -2.143 -5.481 15.618 1.00 84.75 81 PRO A C 1
ATOM 624 O O . PRO A 1 81 ? -1.772 -6.633 15.385 1.00 84.75 81 PRO A O 1
ATOM 627 N N . PHE A 1 82 ? -2.944 -4.812 14.781 1.00 86.75 82 PHE A N 1
ATOM 628 C CA . PHE A 1 82 ? -3.440 -5.343 13.514 1.00 86.75 82 PHE A CA 1
ATOM 629 C C . PHE A 1 82 ? -2.435 -5.089 12.391 1.00 86.75 82 PHE A C 1
ATOM 631 O O . PHE A 1 82 ? -1.945 -3.971 12.223 1.00 86.75 82 PHE A O 1
ATOM 638 N N . ASN A 1 83 ? -2.163 -6.112 11.581 1.00 89.31 83 ASN A N 1
ATOM 639 C CA . ASN A 1 83 ? -1.351 -5.963 10.378 1.00 89.31 83 ASN A CA 1
ATOM 640 C C . ASN A 1 83 ? -1.939 -6.789 9.232 1.00 89.31 83 ASN A C 1
ATOM 642 O O . ASN A 1 83 ? -1.998 -8.018 9.312 1.00 89.31 83 ASN A O 1
ATOM 646 N N . SER A 1 84 ? -2.339 -6.100 8.163 1.00 90.38 84 SER A N 1
ATOM 647 C CA . SER A 1 84 ? -2.760 -6.705 6.896 1.00 90.38 84 SER A CA 1
ATOM 648 C C . SER A 1 84 ? -1.639 -6.523 5.870 1.00 90.38 84 SER A C 1
ATOM 650 O O . SER A 1 84 ? -1.100 -5.419 5.758 1.00 90.38 84 SER A O 1
ATOM 652 N N . PRO A 1 85 ? -1.230 -7.576 5.143 1.00 91.81 85 PRO A N 1
ATOM 653 C CA . PRO A 1 85 ? -0.099 -7.484 4.243 1.00 91.81 85 PRO A CA 1
ATOM 654 C C . PRO A 1 85 ? -0.489 -6.728 2.969 1.00 91.81 85 PRO A C 1
ATOM 656 O O . PRO A 1 85 ? -1.596 -6.847 2.441 1.00 91.81 85 PRO A O 1
ATOM 659 N N . ILE A 1 86 ? 0.465 -5.973 2.439 1.00 92.38 86 ILE A N 1
ATOM 660 C CA . ILE A 1 86 ? 0.372 -5.348 1.126 1.00 92.38 86 ILE A CA 1
ATOM 661 C C . ILE A 1 86 ? 0.558 -6.426 0.056 1.00 92.38 86 ILE A C 1
ATOM 663 O O . ILE A 1 86 ? 1.466 -7.257 0.137 1.00 92.38 86 ILE A O 1
ATOM 667 N N . TRP A 1 87 ? -0.262 -6.359 -0.983 1.00 91.00 87 TRP A N 1
ATOM 668 C CA . TRP A 1 87 ? -0.226 -7.225 -2.148 1.00 91.00 87 TRP A CA 1
ATOM 669 C C . TRP A 1 87 ? -0.079 -6.376 -3.422 1.00 91.00 87 TRP A C 1
ATOM 671 O O . TRP A 1 87 ? -1.063 -5.864 -3.956 1.00 91.00 87 TRP A O 1
ATOM 681 N N . PRO A 1 88 ? 1.142 -6.135 -3.925 1.00 92.19 88 PRO A N 1
ATOM 682 C CA . PRO A 1 88 ? 1.315 -5.365 -5.152 1.00 92.19 88 PRO A CA 1
ATOM 683 C C . PRO A 1 88 ? 0.787 -6.130 -6.368 1.00 92.19 88 PRO A C 1
ATOM 685 O O . PRO A 1 88 ? 1.248 -7.230 -6.666 1.00 92.19 88 PRO A O 1
ATOM 688 N N . VAL A 1 89 ? -0.145 -5.529 -7.108 1.00 92.19 89 VAL A N 1
ATOM 689 C CA . VAL A 1 89 ? -0.725 -6.136 -8.317 1.00 92.19 89 VAL A CA 1
ATOM 690 C C . VAL A 1 89 ? -0.201 -5.421 -9.551 1.00 92.19 89 VAL A C 1
ATOM 692 O O . VAL A 1 89 ? -0.299 -4.197 -9.657 1.00 92.19 89 VAL A O 1
ATOM 695 N N . ARG A 1 90 ? 0.326 -6.184 -10.510 1.00 92.31 90 ARG A N 1
ATOM 696 C CA . ARG A 1 90 ? 0.708 -5.662 -11.824 1.00 92.31 90 ARG A CA 1
ATOM 697 C C . ARG A 1 90 ? -0.524 -5.578 -12.722 1.00 92.31 90 ARG A C 1
ATOM 699 O O . ARG A 1 90 ? -1.257 -6.552 -12.870 1.00 92.31 90 ARG A O 1
ATOM 706 N N . LYS A 1 91 ? -0.750 -4.416 -13.326 1.00 92.62 91 LYS A N 1
ATOM 707 C CA . LYS A 1 91 ? -1.796 -4.214 -14.334 1.00 92.62 91 LYS A CA 1
ATOM 708 C C . LYS A 1 91 ? -1.323 -4.613 -15.736 1.00 92.62 91 LYS A C 1
ATOM 710 O O . LYS A 1 91 ? -0.125 -4.738 -15.988 1.00 92.62 91 LYS A O 1
ATOM 715 N N . SER A 1 92 ? -2.273 -4.720 -16.669 1.00 92.38 92 SER A N 1
ATOM 716 C CA . SER A 1 92 ? -2.009 -4.921 -18.102 1.00 92.38 92 SER A CA 1
ATOM 717 C C . SER A 1 92 ? -1.192 -3.790 -18.738 1.00 92.38 92 SER A C 1
ATOM 719 O O . SER A 1 92 ? -0.395 -4.054 -19.629 1.00 92.38 92 SER A O 1
ATOM 721 N N . ASP A 1 93 ? -1.322 -2.555 -18.240 1.00 91.69 93 ASP A N 1
ATOM 722 C CA . ASP A 1 93 ? -0.524 -1.389 -18.661 1.00 91.69 93 ASP A CA 1
ATOM 723 C C . ASP A 1 93 ? 0.934 -1.418 -18.147 1.00 91.69 93 ASP A C 1
ATOM 725 O O . ASP A 1 93 ? 1.704 -0.491 -18.389 1.00 91.69 93 ASP A O 1
ATOM 729 N N . GLY A 1 94 ? 1.318 -2.465 -17.408 1.00 89.06 94 GLY A N 1
ATOM 730 C CA . GLY A 1 94 ? 2.646 -2.619 -16.818 1.00 89.06 94 GLY A CA 1
ATOM 731 C C . GLY A 1 94 ? 2.865 -1.835 -15.522 1.00 89.06 94 GLY A C 1
ATOM 732 O O . GLY A 1 94 ? 3.904 -2.020 -14.889 1.00 89.06 94 GLY A O 1
ATOM 733 N N . LYS A 1 95 ? 1.908 -1.009 -15.080 1.00 91.69 95 LYS A N 1
ATOM 734 C CA . LYS A 1 95 ? 2.006 -0.271 -13.815 1.00 91.69 95 LYS A CA 1
ATOM 735 C C . LYS A 1 95 ? 1.659 -1.164 -12.626 1.00 91.69 95 LYS A C 1
ATOM 737 O O . LYS A 1 95 ? 0.872 -2.109 -12.724 1.00 91.69 95 LYS A O 1
ATOM 742 N N . TRP A 1 96 ? 2.208 -0.810 -11.470 1.00 92.75 96 TRP A N 1
ATOM 743 C CA . TRP A 1 96 ? 1.885 -1.448 -10.198 1.00 92.75 96 TRP A CA 1
ATOM 744 C C . TRP A 1 96 ? 0.722 -0.737 -9.505 1.00 92.75 96 TRP A C 1
ATOM 746 O O . TRP A 1 96 ? 0.580 0.483 -9.583 1.00 92.75 96 TRP A O 1
ATOM 756 N N . ARG A 1 97 ? -0.120 -1.514 -8.823 1.00 92.12 97 ARG A N 1
ATOM 757 C CA . ARG A 1 97 ? -1.139 -1.035 -7.887 1.00 92.12 97 ARG A CA 1
ATOM 758 C C . ARG A 1 97 ? -0.769 -1.477 -6.482 1.00 92.12 97 ARG A C 1
ATOM 760 O O . ARG A 1 97 ? -0.517 -2.661 -6.256 1.00 92.12 97 ARG A O 1
ATOM 767 N N . LEU A 1 98 ? -0.803 -0.531 -5.550 1.00 91.56 98 LEU A N 1
ATOM 768 C CA . LEU A 1 98 ? -0.822 -0.819 -4.124 1.00 91.56 98 LEU A CA 1
ATOM 769 C C . LEU A 1 98 ? -2.198 -1.396 -3.770 1.00 91.56 98 LEU A C 1
ATOM 771 O O . LEU A 1 98 ? -3.205 -0.709 -3.923 1.00 91.56 98 LEU A O 1
ATOM 775 N N . THR A 1 99 ? -2.243 -2.656 -3.340 1.00 92.38 99 THR A N 1
ATOM 776 C CA . THR A 1 99 ? -3.456 -3.275 -2.784 1.00 92.38 99 THR A CA 1
ATOM 777 C C . THR A 1 99 ? -3.138 -3.895 -1.428 1.00 92.38 99 THR A C 1
ATOM 779 O O . THR A 1 99 ? -1.976 -4.189 -1.150 1.00 92.38 99 THR A O 1
ATOM 782 N N . VAL A 1 100 ? -4.143 -4.041 -0.568 1.00 91.44 100 VAL A N 1
ATOM 783 C CA . VAL A 1 100 ? -4.010 -4.593 0.787 1.00 91.44 100 VAL A CA 1
ATOM 784 C C . VAL A 1 100 ? -4.924 -5.806 0.894 1.00 91.44 100 VAL A C 1
ATOM 786 O O . VAL A 1 100 ? -6.068 -5.757 0.441 1.00 91.44 100 VAL A O 1
ATOM 789 N N . ASP A 1 101 ? -4.419 -6.895 1.468 1.00 89.88 101 ASP A N 1
ATOM 790 C CA . ASP A 1 101 ? -5.200 -8.111 1.672 1.00 89.88 101 ASP A CA 1
ATOM 791 C C . ASP A 1 101 ? -5.951 -8.057 3.012 1.00 89.88 101 ASP A C 1
ATOM 793 O O . ASP A 1 101 ? -5.393 -8.353 4.069 1.00 89.88 101 ASP A O 1
ATOM 797 N N . TYR A 1 102 ? -7.230 -7.676 2.954 1.00 88.00 102 TYR A N 1
ATOM 798 C CA . TYR A 1 102 ? -8.132 -7.619 4.112 1.00 88.00 102 TYR A CA 1
ATOM 799 C C . TYR A 1 102 ? -8.904 -8.917 4.366 1.00 88.00 102 TYR A C 1
ATOM 801 O O . TYR A 1 102 ? -9.790 -8.934 5.216 1.00 88.00 102 TYR A O 1
ATOM 809 N N . ARG A 1 103 ? -8.613 -10.012 3.653 1.00 86.94 103 ARG A N 1
ATOM 810 C CA . ARG A 1 103 ? -9.436 -11.231 3.728 1.00 86.94 103 ARG A CA 1
ATOM 811 C C . ARG A 1 103 ? -9.583 -11.760 5.149 1.00 86.94 103 ARG A C 1
ATOM 813 O O . ARG A 1 103 ? -10.692 -12.055 5.552 1.00 86.94 103 ARG A O 1
ATOM 820 N N . ALA A 1 104 ? -8.490 -11.796 5.908 1.00 83.19 104 ALA A N 1
ATOM 821 C CA . ALA A 1 104 ? -8.505 -12.275 7.288 1.00 83.19 104 ALA A CA 1
ATOM 822 C C . ALA A 1 104 ? -9.214 -11.321 8.269 1.00 83.19 104 ALA A C 1
ATOM 824 O O . ALA A 1 104 ? -9.553 -11.742 9.363 1.00 83.19 104 ALA A O 1
ATOM 825 N N . LEU A 1 105 ? -9.392 -10.045 7.906 1.00 81.56 105 LEU A N 1
ATOM 826 C CA . LEU A 1 105 ? -10.074 -9.044 8.735 1.00 81.56 105 LEU A CA 1
ATOM 827 C C . LEU A 1 105 ? -11.587 -8.999 8.473 1.00 81.56 105 LEU A C 1
ATOM 829 O O . LEU A 1 105 ? -12.331 -8.553 9.336 1.00 81.56 105 LEU A O 1
ATOM 833 N N . ASN A 1 106 ? -12.020 -9.455 7.295 1.00 81.62 106 ASN A N 1
ATOM 834 C CA . ASN A 1 106 ? -13.423 -9.497 6.876 1.00 81.62 106 ASN A CA 1
ATOM 835 C C . ASN A 1 106 ? -14.077 -10.879 7.062 1.00 81.62 106 ASN A C 1
ATOM 837 O O . ASN A 1 106 ? -15.199 -11.066 6.592 1.00 81.62 106 ASN A O 1
ATOM 841 N N . GLU A 1 107 ? -13.365 -11.846 7.649 1.00 74.75 107 GLU A N 1
ATOM 842 C CA . GLU A 1 107 ? -13.968 -13.102 8.124 1.00 74.75 107 GLU A CA 1
ATOM 843 C C . GLU A 1 107 ? -14.927 -12.824 9.287 1.00 74.75 107 GLU A C 1
ATOM 845 O O . GLU A 1 107 ? -16.055 -13.365 9.236 1.00 74.75 107 GLU A O 1
#

InterPro domains:
  IPR043502 DNA/RNA polymerase superfamily [SSF56672] (29-107)
  IPR051320 Viral Replication and Maturation Polyprotein [PTHR33064] (38-107)

Nearest PDB structures (foldseek):
  7kse-assembly1_A  TM=8.870E-01  e=3.860E-04  Eastern chimpanzee simian foamy virus
  7ksf-assembly1_A  TM=8.960E-01  e=4.694E-04  Eastern chimpanzee simian foamy virus
  7o24-assembly1_B  TM=8.867E-01  e=6.945E-04  White-tufted-ear marmoset simian foamy virus
  7o24-assembly1_A  TM=7.887E-01  e=2.609E-04  White-tufted-ear marmoset simian foamy virus
  4ol8-assembly2_F  TM=8.123E-01  e=2.400E-03  Saccharomyces cerevisiae